Protein AF-A0A7X2MHZ3-F1 (afdb_monomer_lite)

Foldseek 3Di:
DWDWWWAQADPIFTPQQPDDDPNHRNVVVCVVVVNDVVNRVVVGVCVRCVQVVCCVVPNGDDPVVVVLVVVLVCQQVVQVQDFDFDFDADPCVVHDHDGTITDGGRRGVVD

Radius of gyration: 16.02 Å; chains: 1; bounding box: 37×35×37 Å

Sequence (111 aa):
HAYIMGEHGDSEFAAYSAATIGGRPFLDWAKEHGVSKEDLDKMEDDVRNKAYEIINKKGATFYGVAAALARISKAILRDENAVLPVSAYMEGQYGLNDIFIGTPSVVNGTG

Secondary structure (DSSP, 8-state):
---EEBSSSTT-EE-GGG-EETTEEHHHHHHHTT--HHHHHHHHHHHHTHHHHHHHHHS---HHHHHHHHHHHHHHHTT--EEEEEEEEEESGGG-EEEEEEEEEEE-TT-

Organism: NCBI:txid1624

Structure (mmCIF, N/CA/C/O backbone):
data_AF-A0A7X2MHZ3-F1
#
_entry.id   AF-A0A7X2MHZ3-F1
#
loop_
_atom_site.group_PDB
_atom_site.id
_atom_site.type_symbol
_atom_site.label_atom_id
_atom_site.label_alt_id
_atom_site.label_comp_id
_atom_site.label_asym_id
_atom_s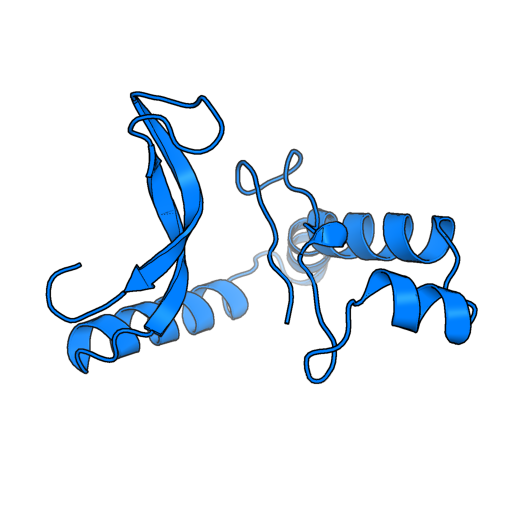ite.label_entity_id
_atom_site.label_seq_id
_atom_site.pdbx_PDB_ins_code
_atom_site.Cartn_x
_atom_site.Cartn_y
_atom_site.Cartn_z
_atom_site.occupancy
_atom_site.B_iso_or_equiv
_atom_site.auth_seq_id
_atom_site.auth_comp_id
_atom_site.auth_asym_id
_atom_site.auth_atom_id
_atom_site.pdbx_PDB_model_num
ATOM 1 N N . HIS A 1 1 ? 9.641 -3.317 3.749 1.00 93.38 1 HIS A N 1
ATOM 2 C CA . HIS A 1 1 ? 8.479 -2.535 4.189 1.00 93.38 1 HIS A CA 1
ATOM 3 C C . HIS A 1 1 ? 8.384 -1.298 3.319 1.00 93.38 1 HIS A C 1
ATOM 5 O O . HIS A 1 1 ? 9.340 -0.534 3.259 1.00 93.38 1 HIS A O 1
ATOM 11 N N . ALA A 1 2 ? 7.284 -1.150 2.595 1.00 96.75 2 ALA A N 1
ATOM 12 C CA . ALA A 1 2 ? 7.066 -0.073 1.639 1.00 96.75 2 ALA A CA 1
ATOM 13 C C . ALA A 1 2 ? 5.578 0.281 1.633 1.00 96.75 2 ALA A C 1
ATOM 15 O O . ALA A 1 2 ? 4.754 -0.554 2.010 1.00 96.75 2 ALA A O 1
ATOM 16 N N . TYR A 1 3 ? 5.263 1.495 1.195 1.00 97.06 3 TYR A N 1
ATOM 17 C CA . TYR A 1 3 ? 3.896 1.966 1.030 1.00 97.06 3 TYR A CA 1
ATOM 18 C C . TYR A 1 3 ? 3.659 2.385 -0.414 1.00 97.06 3 TYR A C 1
ATOM 20 O O . TYR A 1 3 ? 4.542 2.967 -1.050 1.00 97.06 3 TYR A O 1
ATOM 28 N N . ILE A 1 4 ? 2.452 2.098 -0.888 1.00 96.56 4 ILE A N 1
ATOM 29 C CA . ILE A 1 4 ? 1.867 2.768 -2.043 1.00 96.56 4 ILE A CA 1
ATOM 30 C C . ILE A 1 4 ? 1.109 3.979 -1.504 1.00 96.56 4 ILE A C 1
ATOM 32 O O . ILE A 1 4 ? 0.380 3.857 -0.517 1.00 96.56 4 ILE A O 1
ATOM 36 N N . MET A 1 5 ? 1.343 5.138 -2.109 1.00 94.38 5 MET A N 1
ATOM 37 C CA . MET A 1 5 ? 0.773 6.421 -1.700 1.00 94.38 5 MET A CA 1
ATOM 38 C C . MET A 1 5 ? -0.019 7.031 -2.856 1.00 94.38 5 MET A C 1
ATOM 40 O O . MET A 1 5 ? 0.208 6.697 -4.019 1.00 94.38 5 MET A O 1
ATOM 44 N N . GLY A 1 6 ? -0.911 7.964 -2.525 1.00 90.62 6 GLY A N 1
ATOM 45 C CA . GLY A 1 6 ? -1.774 8.637 -3.493 1.00 90.62 6 GLY A CA 1
ATOM 46 C C . GLY A 1 6 ? -3.216 8.134 -3.455 1.00 90.62 6 GLY A C 1
ATOM 47 O O . GLY A 1 6 ? -3.653 7.491 -2.495 1.00 90.62 6 GLY A O 1
ATOM 48 N N . GLU A 1 7 ? -3.970 8.481 -4.492 1.00 94.06 7 GLU A N 1
ATOM 49 C CA . GLU A 1 7 ? -5.279 7.889 -4.756 1.00 94.06 7 GLU A CA 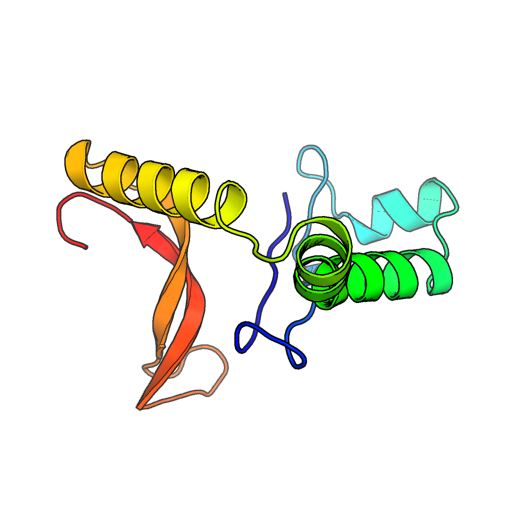1
ATOM 50 C C . GLU A 1 7 ? -5.080 6.439 -5.209 1.00 94.06 7 GLU A C 1
ATOM 52 O O . GLU A 1 7 ? -4.184 6.153 -5.994 1.00 94.06 7 GLU A O 1
ATOM 57 N N . HIS A 1 8 ? -5.915 5.523 -4.719 1.00 94.81 8 HIS A N 1
ATOM 58 C CA . HIS A 1 8 ? -5.874 4.137 -5.169 1.00 94.81 8 HIS A CA 1
ATOM 59 C C . HIS A 1 8 ? -6.345 4.026 -6.624 1.00 94.81 8 HIS A C 1
ATOM 61 O O . HIS A 1 8 ? -7.496 4.350 -6.921 1.00 94.81 8 HIS A O 1
ATOM 67 N N . GLY A 1 9 ? -5.481 3.525 -7.506 1.00 92.38 9 GLY A N 1
ATOM 68 C CA . GLY A 1 9 ? -5.748 3.442 -8.940 1.00 92.38 9 GLY A CA 1
ATOM 69 C C . GLY A 1 9 ? -4.554 3.901 -9.769 1.00 92.38 9 GLY A C 1
ATOM 70 O O . GLY A 1 9 ? -3.405 3.743 -9.373 1.00 92.38 9 GLY A O 1
ATOM 71 N N . ASP A 1 10 ? -4.819 4.477 -10.938 1.00 90.56 10 ASP A N 1
ATOM 72 C CA . ASP A 1 10 ? -3.774 4.728 -11.937 1.00 90.56 10 ASP A CA 1
ATOM 73 C C . ASP A 1 10 ? -2.776 5.835 -11.530 1.00 90.56 10 ASP A C 1
ATOM 75 O O . ASP A 1 10 ? -1.679 5.915 -12.081 1.00 90.56 10 ASP A O 1
ATOM 79 N N . SER A 1 11 ? -3.135 6.690 -10.568 1.00 93.00 11 SER A N 1
ATOM 80 C CA . SER A 1 11 ? -2.297 7.791 -10.069 1.00 93.00 11 SER A CA 1
ATOM 81 C C . SER A 1 11 ? -1.441 7.411 -8.849 1.00 93.00 11 SER A C 1
ATOM 83 O O . SER A 1 11 ? -0.676 8.242 -8.352 1.00 93.00 11 SER A O 1
ATOM 85 N N . GLU A 1 12 ? -1.539 6.165 -8.371 1.00 96.06 12 GLU A N 1
ATOM 86 C CA . GLU A 1 12 ? -0.772 5.674 -7.227 1.00 96.06 12 GLU A CA 1
ATOM 87 C C . GLU A 1 12 ? 0.717 5.485 -7.566 1.00 96.06 12 GLU A C 1
ATOM 89 O O . GLU A 1 12 ? 1.084 5.169 -8.706 1.00 96.06 12 GLU A O 1
ATOM 94 N N . PHE A 1 13 ? 1.587 5.661 -6.569 1.00 95.56 13 PHE A N 1
ATOM 95 C CA . PHE A 1 13 ? 3.039 5.520 -6.728 1.00 95.56 13 PHE A CA 1
ATOM 96 C C . PHE A 1 13 ? 3.691 4.820 -5.534 1.00 95.56 13 PHE A C 1
ATOM 98 O O . PHE A 1 13 ? 3.195 4.867 -4.400 1.00 95.56 13 PHE A O 1
ATOM 105 N N . ALA A 1 14 ? 4.844 4.193 -5.770 1.00 97.12 14 ALA A N 1
ATOM 106 C CA . ALA A 1 14 ? 5.622 3.572 -4.711 1.00 97.12 14 ALA A CA 1
ATOM 107 C C . ALA A 1 14 ? 6.470 4.626 -3.986 1.00 97.12 14 ALA A C 1
ATOM 109 O O . ALA A 1 14 ? 7.333 5.282 -4.570 1.00 97.12 14 ALA A O 1
ATOM 110 N N . ALA A 1 15 ? 6.287 4.767 -2.671 1.00 97.00 15 ALA A N 1
ATOM 111 C CA . ALA A 1 15 ? 7.085 5.680 -1.851 1.00 97.00 15 ALA A CA 1
ATOM 112 C C . ALA A 1 15 ? 8.481 5.096 -1.548 1.00 97.00 15 ALA A C 1
ATOM 114 O O . ALA A 1 15 ? 8.849 4.887 -0.389 1.00 97.00 15 ALA A O 1
ATOM 115 N N . TYR A 1 16 ? 9.271 4.811 -2.591 1.00 97.69 16 TYR A N 1
ATOM 116 C CA . TYR A 1 16 ? 10.575 4.147 -2.482 1.00 97.69 16 TYR A CA 1
ATOM 117 C C . TYR A 1 16 ? 11.566 4.886 -1.577 1.00 97.69 16 TYR A C 1
ATOM 119 O O . TYR A 1 16 ? 12.366 4.243 -0.900 1.00 97.69 16 TYR A O 1
ATOM 127 N N . SER A 1 17 ? 11.488 6.217 -1.512 1.00 96.38 17 SER A N 1
ATOM 128 C CA . SER A 1 17 ? 12.324 7.038 -0.627 1.00 96.38 17 SER A CA 1
ATOM 129 C C . SER A 1 17 ? 12.094 6.756 0.863 1.00 96.38 17 SER A C 1
ATOM 131 O O . SER A 1 17 ? 13.013 6.925 1.659 1.00 96.38 17 SER A O 1
ATOM 133 N N . ALA A 1 18 ? 10.898 6.295 1.237 1.00 96.31 18 ALA A N 1
ATOM 134 C CA . ALA A 1 18 ? 10.540 5.900 2.600 1.00 96.31 18 ALA A CA 1
ATOM 135 C C . ALA A 1 18 ? 10.551 4.371 2.805 1.00 96.31 18 ALA A C 1
ATOM 137 O O . ALA A 1 18 ? 10.302 3.883 3.911 1.00 96.31 18 ALA A O 1
ATOM 138 N N . ALA A 1 19 ? 10.815 3.594 1.751 1.00 97.94 19 ALA A N 1
ATOM 139 C CA . ALA A 1 19 ? 10.832 2.142 1.814 1.00 97.94 19 ALA A CA 1
ATOM 140 C C . ALA A 1 19 ? 12.125 1.616 2.454 1.00 97.94 19 ALA A C 1
ATOM 142 O O . ALA A 1 19 ? 13.208 2.185 2.306 1.00 97.94 19 ALA A O 1
ATOM 143 N N . THR A 1 20 ? 12.022 0.477 3.142 1.00 98.00 20 THR A N 1
ATOM 144 C CA . THR A 1 20 ? 13.156 -0.182 3.801 1.00 98.00 20 THR A CA 1
ATOM 145 C C . THR A 1 20 ? 13.166 -1.698 3.607 1.00 98.00 20 THR A C 1
ATOM 147 O O . THR A 1 20 ? 12.118 -2.333 3.470 1.00 98.00 20 THR A O 1
ATOM 150 N N . ILE A 1 21 ? 14.348 -2.313 3.661 1.00 96.69 21 ILE A N 1
ATOM 151 C CA . ILE A 1 21 ? 14.550 -3.768 3.753 1.00 96.69 21 ILE A CA 1
ATOM 152 C C . ILE A 1 21 ? 15.385 -4.037 5.005 1.00 96.69 21 ILE A C 1
ATOM 154 O O . ILE A 1 21 ? 16.506 -3.554 5.117 1.00 96.69 21 ILE A O 1
ATOM 158 N N . GLY A 1 22 ? 14.831 -4.762 5.983 1.00 95.00 22 GLY A N 1
ATOM 159 C CA . GLY A 1 22 ? 15.523 -5.024 7.254 1.00 95.00 22 GLY A CA 1
ATOM 160 C C . GLY A 1 22 ? 15.935 -3.753 8.016 1.00 95.00 22 GLY A C 1
ATOM 161 O O . GLY A 1 22 ? 16.966 -3.749 8.674 1.00 95.00 22 GLY A O 1
ATOM 162 N N . GLY A 1 23 ? 15.175 -2.658 7.878 1.00 95.38 23 GLY A N 1
ATOM 163 C CA . GLY A 1 23 ? 15.491 -1.350 8.472 1.00 95.38 23 GLY A CA 1
ATOM 164 C C . GLY A 1 23 ? 16.468 -0.489 7.662 1.00 95.38 23 GLY A C 1
ATOM 165 O O . GLY A 1 23 ? 16.648 0.683 7.975 1.00 95.38 23 GLY A O 1
ATOM 166 N N . ARG A 1 24 ? 17.060 -1.025 6.592 1.00 97.06 24 ARG A N 1
ATOM 167 C CA . ARG A 1 24 ? 17.933 -0.283 5.679 1.00 97.06 24 ARG A CA 1
ATOM 168 C C . ARG A 1 24 ? 17.122 0.427 4.586 1.00 97.06 24 ARG A C 1
ATOM 170 O O . ARG A 1 24 ? 16.202 -0.211 4.073 1.00 97.06 24 ARG A O 1
ATOM 177 N N . PRO A 1 25 ? 17.459 1.665 4.168 1.00 98.25 25 PRO A N 1
ATOM 178 C CA . PRO A 1 25 ? 16.818 2.317 3.025 1.00 98.25 25 PRO A CA 1
ATOM 179 C C . PRO A 1 25 ? 16.834 1.437 1.772 1.00 98.25 25 PRO A C 1
ATOM 181 O O . PRO A 1 25 ? 17.872 0.896 1.382 1.00 98.25 25 PRO A O 1
ATOM 184 N N . PHE A 1 26 ? 15.668 1.279 1.148 1.00 98.06 26 PHE A N 1
ATOM 185 C CA . PHE A 1 26 ? 15.498 0.396 -0.002 1.00 98.06 26 PHE A CA 1
ATOM 186 C C . PHE A 1 26 ? 16.331 0.846 -1.202 1.00 98.06 26 PHE A C 1
ATOM 188 O O . PHE A 1 26 ? 16.958 0.008 -1.837 1.00 98.06 26 PHE A O 1
ATOM 195 N N . LEU A 1 27 ? 16.385 2.150 -1.486 1.00 97.81 27 LEU A N 1
ATOM 196 C CA . LEU A 1 27 ? 17.126 2.679 -2.635 1.00 97.81 27 LEU A CA 1
ATOM 197 C C . LEU A 1 27 ? 18.640 2.440 -2.530 1.00 97.81 27 LEU A C 1
ATOM 199 O O . LEU A 1 27 ? 19.280 2.136 -3.536 1.00 97.81 27 LEU A O 1
ATOM 203 N N . ASP A 1 28 ? 19.205 2.497 -1.320 1.00 97.69 28 ASP A N 1
ATOM 204 C CA . ASP A 1 28 ? 20.615 2.159 -1.092 1.00 97.69 28 ASP A CA 1
ATOM 205 C C . ASP A 1 28 ? 20.865 0.674 -1.355 1.00 97.69 28 ASP A C 1
ATOM 207 O O . ASP A 1 28 ? 21.816 0.303 -2.042 1.00 97.69 28 ASP A O 1
ATOM 211 N N . TRP A 1 29 ? 19.979 -0.181 -0.833 1.00 97.69 29 TRP A N 1
ATOM 212 C CA . TRP A 1 29 ? 20.042 -1.619 -1.073 1.00 97.69 29 TRP A CA 1
ATOM 213 C C . TRP A 1 29 ? 19.906 -1.943 -2.568 1.00 97.69 29 TRP A C 1
ATOM 215 O O . TRP A 1 29 ? 20.713 -2.699 -3.102 1.00 97.69 29 TRP A O 1
ATOM 225 N N . ALA A 1 30 ? 18.939 -1.331 -3.252 1.00 97.31 30 ALA A N 1
ATOM 226 C CA . ALA A 1 30 ? 18.669 -1.509 -4.675 1.00 97.31 30 ALA A CA 1
ATOM 227 C C . ALA A 1 30 ? 19.901 -1.157 -5.520 1.00 97.31 30 ALA A C 1
ATOM 229 O O . ALA A 1 30 ? 20.346 -1.966 -6.335 1.00 97.31 30 ALA A O 1
ATOM 230 N N . LYS A 1 31 ? 20.518 -0.001 -5.245 1.00 96.94 31 LYS A N 1
ATOM 231 C CA . LYS A 1 31 ? 21.738 0.450 -5.921 1.00 96.94 31 LYS A CA 1
ATOM 232 C C . LYS A 1 31 ? 22.901 -0.528 -5.747 1.00 96.94 31 LYS A C 1
ATOM 234 O O . LYS A 1 31 ? 23.604 -0.813 -6.710 1.00 96.94 31 LYS A O 1
ATOM 239 N N . GLU A 1 32 ? 23.109 -1.046 -4.539 1.00 97.38 32 GLU A N 1
ATOM 240 C CA . GLU A 1 32 ? 24.190 -2.005 -4.267 1.00 97.38 32 GLU A CA 1
ATOM 241 C C . GLU A 1 32 ? 23.993 -3.363 -4.935 1.00 97.38 32 GLU A C 1
ATOM 243 O O . GLU A 1 32 ? 24.971 -4.040 -5.243 1.00 97.38 32 GLU A O 1
ATOM 248 N N . HIS A 1 33 ? 22.743 -3.749 -5.172 1.00 97.19 33 HIS A N 1
ATOM 249 C CA . HIS A 1 33 ? 22.397 -5.028 -5.788 1.00 97.19 33 HIS A CA 1
ATOM 250 C C . HIS A 1 33 ? 22.128 -4.898 -7.294 1.00 97.19 33 HIS A C 1
ATOM 252 O O . HIS A 1 33 ? 21.667 -5.852 -7.915 1.00 97.19 33 HIS A O 1
ATOM 258 N N . GLY A 1 34 ? 22.439 -3.741 -7.891 1.00 97.31 34 GLY A N 1
ATOM 259 C CA . GLY A 1 34 ? 22.330 -3.521 -9.334 1.00 97.31 34 GLY A CA 1
ATOM 260 C C . GLY A 1 34 ? 20.897 -3.411 -9.854 1.00 97.31 34 GLY A C 1
ATOM 261 O O . GLY A 1 34 ? 20.679 -3.626 -11.041 1.00 97.31 34 GLY A O 1
ATOM 262 N N . VAL A 1 35 ? 19.930 -3.080 -8.994 1.0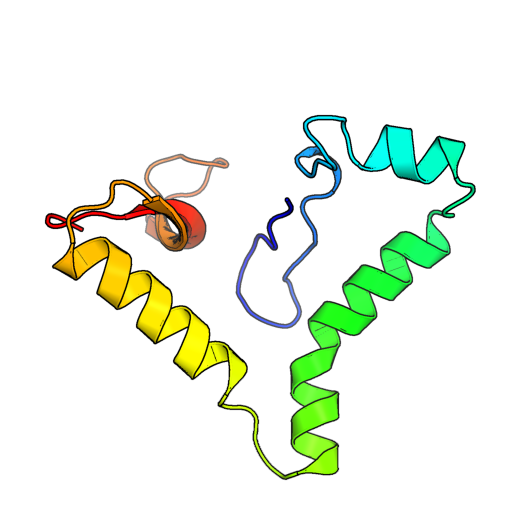0 97.81 35 VAL A N 1
ATOM 263 C CA . VAL A 1 35 ? 18.552 -2.788 -9.407 1.00 97.81 35 VAL A CA 1
ATOM 264 C C . VAL A 1 35 ? 18.537 -1.408 -10.061 1.00 97.81 35 VAL A C 1
ATOM 266 O O . VAL A 1 35 ? 18.848 -0.400 -9.418 1.00 97.81 35 VAL A O 1
ATOM 269 N N . SER A 1 36 ? 18.224 -1.374 -11.354 1.00 97.31 36 SER A N 1
ATOM 2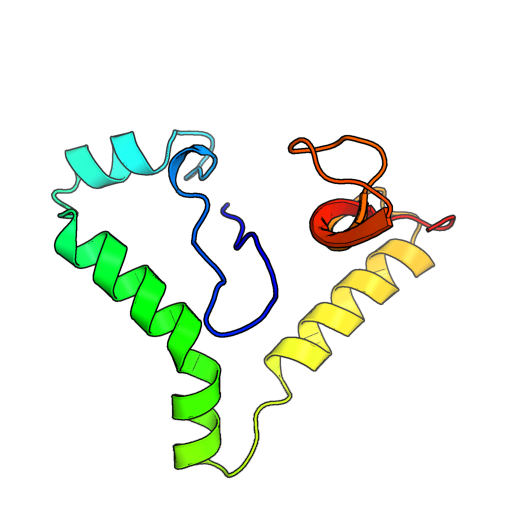70 C CA . SER A 1 36 ? 18.208 -0.147 -12.150 1.00 97.31 36 SER A CA 1
ATOM 271 C C . SER A 1 36 ? 16.965 0.697 -11.868 1.00 97.31 36 SER A C 1
ATOM 273 O O . SER A 1 36 ? 16.002 0.235 -11.254 1.00 97.31 36 SER A O 1
ATOM 275 N N . LYS A 1 37 ? 16.961 1.949 -12.337 1.00 96.06 37 LYS A N 1
ATOM 276 C CA . LYS A 1 37 ? 15.757 2.783 -12.263 1.00 96.06 37 LYS A CA 1
ATOM 277 C C . LYS A 1 37 ? 14.630 2.165 -13.094 1.00 96.06 37 LYS A C 1
ATOM 279 O O . LYS A 1 37 ? 13.495 2.132 -12.643 1.00 96.06 37 LYS A O 1
ATOM 284 N N . GLU A 1 38 ? 14.960 1.624 -14.258 1.00 98.00 38 GLU A N 1
ATOM 285 C CA . GLU A 1 38 ? 14.023 0.946 -15.146 1.00 98.00 38 GLU A CA 1
ATOM 286 C C . GLU A 1 38 ? 13.374 -0.268 -14.465 1.00 98.00 38 GLU A C 1
ATOM 288 O O . GLU A 1 38 ? 12.184 -0.510 -14.654 1.00 98.00 38 GLU A O 1
ATOM 293 N N . ASP A 1 39 ? 14.117 -0.997 -13.623 1.00 98.06 39 ASP A N 1
ATOM 294 C CA . ASP A 1 39 ? 13.555 -2.082 -12.811 1.00 98.06 39 ASP A CA 1
ATOM 295 C C . ASP A 1 39 ? 12.578 -1.552 -11.751 1.00 98.06 39 ASP A C 1
ATOM 297 O O . ASP A 1 39 ? 11.523 -2.150 -11.542 1.00 98.06 39 ASP A O 1
ATOM 301 N N . LEU A 1 40 ? 12.902 -0.433 -11.089 1.00 97.69 40 LEU A N 1
ATOM 302 C CA . LEU A 1 40 ? 12.013 0.208 -10.109 1.00 97.69 40 LEU A CA 1
ATOM 303 C C . LEU A 1 40 ? 10.721 0.717 -10.756 1.00 97.69 40 LEU A C 1
ATOM 305 O O . LEU A 1 40 ? 9.636 0.471 -10.224 1.00 97.69 40 LEU A O 1
ATOM 309 N N . ASP A 1 41 ? 10.849 1.390 -11.899 1.00 97.00 41 ASP A N 1
ATOM 310 C CA . ASP A 1 41 ? 9.733 1.939 -12.668 1.00 97.00 41 ASP A CA 1
ATOM 311 C C . ASP A 1 41 ? 8.836 0.798 -13.176 1.00 97.00 41 ASP A C 1
ATOM 313 O O . ASP A 1 41 ? 7.613 0.859 -13.057 1.00 97.00 41 ASP A O 1
ATOM 317 N N . LYS A 1 42 ? 9.438 -0.299 -13.657 1.00 97.94 42 LYS A N 1
ATOM 318 C CA . LYS A 1 42 ? 8.703 -1.498 -14.069 1.00 97.94 42 LYS A CA 1
ATOM 319 C C . LYS A 1 42 ? 7.988 -2.175 -12.902 1.00 97.94 42 LYS A C 1
ATOM 321 O O . LYS A 1 42 ? 6.838 -2.565 -13.055 1.00 97.94 42 LYS A O 1
ATOM 326 N N . MET A 1 43 ? 8.637 -2.322 -11.745 1.00 97.44 43 MET A N 1
ATOM 327 C CA . MET A 1 43 ? 7.986 -2.896 -10.561 1.00 97.44 43 MET A CA 1
ATOM 328 C C . MET A 1 43 ? 6.784 -2.064 -10.114 1.00 97.44 43 MET A C 1
ATOM 330 O O . MET A 1 43 ? 5.769 -2.632 -9.716 1.00 97.44 43 MET A O 1
ATOM 334 N N . GLU A 1 44 ? 6.887 -0.736 -10.173 1.00 97.00 44 GLU A N 1
ATOM 335 C CA . GLU A 1 44 ? 5.772 0.153 -9.846 1.00 97.00 44 GLU A CA 1
ATOM 336 C C . GLU A 1 44 ? 4.618 -0.003 -10.847 1.00 97.00 44 GLU A C 1
ATOM 338 O O . GLU A 1 44 ? 3.468 -0.163 -10.436 1.00 97.00 44 GLU A O 1
ATOM 343 N N . ASP A 1 45 ? 4.920 -0.031 -12.147 1.00 96.94 45 ASP A N 1
ATOM 344 C CA . ASP A 1 45 ? 3.918 -0.227 -13.198 1.00 96.94 45 ASP A CA 1
ATOM 345 C C . ASP A 1 45 ? 3.240 -1.607 -13.110 1.00 96.94 45 ASP A C 1
ATOM 347 O O . ASP A 1 45 ? 2.016 -1.710 -13.206 1.00 96.94 45 ASP A O 1
ATOM 351 N N . ASP A 1 46 ? 4.005 -2.665 -12.824 1.00 97.81 46 ASP A N 1
ATOM 352 C CA . ASP A 1 46 ? 3.484 -4.020 -12.606 1.00 97.81 46 ASP A CA 1
ATOM 353 C C . ASP A 1 46 ? 2.515 -4.073 -11.406 1.00 97.81 46 ASP A C 1
ATOM 355 O O . ASP A 1 46 ? 1.528 -4.818 -11.435 1.00 97.81 46 ASP A O 1
ATOM 359 N N . VAL A 1 47 ? 2.776 -3.296 -10.344 1.00 97.31 47 VAL A N 1
ATOM 360 C CA . VAL A 1 47 ? 1.881 -3.180 -9.179 1.00 97.31 47 VAL A CA 1
ATOM 361 C C . VAL A 1 47 ? 0.603 -2.435 -9.556 1.00 97.31 47 VAL A C 1
ATOM 363 O O . VAL A 1 47 ? -0.484 -2.983 -9.345 1.00 97.31 47 VAL A O 1
ATOM 366 N N . ARG A 1 48 ? 0.726 -1.254 -10.174 1.00 96.75 48 ARG A N 1
ATOM 367 C CA . ARG A 1 48 ? -0.408 -0.426 -10.619 1.00 96.75 48 ARG A CA 1
ATOM 368 C C . ARG A 1 48 ? -1.340 -1.207 -11.550 1.00 96.75 48 ARG A C 1
ATOM 370 O O . ARG A 1 48 ? -2.558 -1.198 -11.393 1.00 96.75 48 ARG A O 1
ATOM 377 N N . ASN A 1 49 ? -0.766 -1.981 -12.471 1.00 96.88 49 ASN A N 1
ATOM 378 C CA . ASN A 1 49 ? -1.521 -2.729 -13.475 1.00 96.88 49 ASN A CA 1
ATOM 379 C C . ASN A 1 49 ? -2.024 -4.103 -13.003 1.00 96.88 49 ASN A C 1
ATOM 381 O O . ASN A 1 49 ? -2.724 -4.808 -13.745 1.00 96.88 49 ASN A O 1
ATOM 385 N N . LYS A 1 50 ? -1.721 -4.514 -11.764 1.00 97.69 50 LYS A N 1
ATOM 386 C CA . LYS A 1 50 ? -2.011 -5.876 -11.295 1.00 97.69 50 LYS A CA 1
ATOM 387 C C . LYS A 1 50 ? -3.499 -6.205 -11.274 1.00 97.69 50 LYS A C 1
ATOM 389 O O . LYS A 1 50 ? -3.887 -7.340 -11.566 1.00 97.69 50 LYS A O 1
ATOM 394 N N . ALA A 1 51 ? -4.341 -5.228 -10.938 1.00 96.12 51 ALA A N 1
ATOM 395 C CA . ALA A 1 51 ? -5.789 -5.406 -10.935 1.00 96.12 51 ALA A CA 1
ATOM 396 C C . ALA A 1 51 ? -6.305 -5.763 -12.338 1.00 96.12 51 ALA A C 1
ATOM 398 O O . ALA A 1 51 ? -7.020 -6.759 -12.485 1.00 96.12 51 ALA A O 1
ATOM 399 N N . TYR A 1 52 ? -5.873 -5.022 -13.364 1.00 96.44 52 TYR A N 1
ATOM 400 C CA . TYR A 1 52 ? -6.230 -5.282 -14.759 1.00 96.44 52 TYR A CA 1
ATOM 401 C C . TYR A 1 52 ? -5.753 -6.663 -15.217 1.00 96.44 52 TYR A C 1
ATOM 403 O O . TYR A 1 52 ? -6.525 -7.411 -15.816 1.00 96.44 52 TYR A O 1
ATOM 411 N N . GLU A 1 53 ? -4.520 -7.055 -14.877 1.00 97.62 53 GLU A N 1
ATOM 412 C CA . GLU A 1 53 ? -3.989 -8.383 -15.213 1.00 97.62 53 GLU A CA 1
ATOM 413 C C . GLU A 1 53 ? -4.865 -9.512 -14.639 1.00 97.62 53 GLU A C 1
ATOM 415 O O . GLU A 1 53 ? -5.196 -10.475 -15.337 1.00 97.62 53 GLU A O 1
ATOM 420 N N . ILE A 1 54 ? -5.271 -9.394 -13.371 1.00 98.06 54 ILE A N 1
ATOM 421 C CA . ILE A 1 54 ? -6.114 -10.394 -12.703 1.00 98.06 54 ILE A CA 1
ATOM 422 C C . ILE A 1 54 ? -7.510 -10.430 -13.331 1.00 98.06 54 ILE A C 1
ATOM 424 O O . ILE A 1 54 ? -8.021 -11.515 -13.621 1.00 98.06 54 ILE A O 1
ATOM 428 N N . ILE A 1 55 ? -8.126 -9.267 -13.551 1.00 97.75 55 ILE A N 1
ATOM 429 C CA . ILE A 1 55 ? -9.460 -9.163 -14.155 1.00 97.75 55 ILE A CA 1
ATOM 430 C C . ILE A 1 55 ? -9.457 -9.787 -15.553 1.00 97.75 55 ILE A C 1
ATOM 432 O O . ILE A 1 55 ? -10.313 -10.619 -15.843 1.00 97.75 55 ILE A O 1
ATOM 436 N N . ASN A 1 56 ? -8.450 -9.498 -16.376 1.00 98.06 56 ASN A N 1
ATOM 437 C CA . ASN A 1 56 ? -8.334 -10.070 -17.718 1.00 98.06 56 ASN A CA 1
ATOM 438 C C . ASN A 1 56 ? -8.182 -11.599 -17.710 1.00 98.06 56 ASN A C 1
ATOM 440 O O . ASN A 1 56 ? -8.610 -12.267 -18.648 1.00 98.06 56 ASN A O 1
ATOM 444 N N . LYS A 1 57 ? -7.589 -12.172 -16.654 1.00 98.06 57 LYS A N 1
ATOM 445 C CA . LYS A 1 57 ? -7.363 -13.621 -16.540 1.00 98.06 57 LYS A CA 1
ATOM 446 C C . LYS A 1 57 ? -8.526 -14.389 -15.919 1.00 98.06 57 LYS A C 1
ATOM 448 O O . LYS A 1 57 ? -8.731 -15.547 -16.273 1.00 98.06 57 LYS A O 1
ATOM 453 N N . LYS A 1 58 ? -9.249 -13.801 -14.959 1.00 98.19 58 LYS A N 1
ATOM 454 C CA . LYS A 1 58 ? -10.285 -14.520 -14.188 1.00 98.19 58 LYS A CA 1
ATOM 455 C C . LYS A 1 58 ? -11.587 -13.747 -13.940 1.00 98.19 58 LYS A C 1
ATOM 457 O O . LYS A 1 58 ? -12.411 -14.194 -13.147 1.00 98.19 58 LYS A O 1
ATOM 462 N N . GLY A 1 59 ? -11.765 -12.585 -14.564 1.00 98.06 59 GLY A N 1
ATOM 463 C CA . GLY A 1 59 ? -12.989 -11.774 -14.544 1.00 98.06 59 GLY A CA 1
ATOM 464 C C . GLY A 1 59 ? -13.146 -10.807 -13.365 1.00 98.06 59 GLY A C 1
ATOM 465 O O . GLY A 1 59 ? -13.928 -9.870 -13.467 1.00 98.06 59 GLY A O 1
ATOM 466 N N . ALA A 1 60 ? -12.424 -10.991 -12.254 1.00 96.94 60 ALA A N 1
ATOM 467 C CA . ALA A 1 60 ? -12.495 -10.107 -11.082 1.00 96.94 60 ALA A CA 1
ATOM 468 C C . ALA A 1 60 ? -11.272 -10.267 -10.161 1.00 96.94 60 ALA A C 1
ATOM 470 O O . ALA A 1 60 ? -10.624 -11.311 -10.169 1.00 96.94 60 ALA A O 1
ATOM 471 N N . THR A 1 61 ? -10.998 -9.292 -9.290 1.00 97.06 61 THR A N 1
ATOM 472 C CA . THR A 1 61 ? -10.030 -9.408 -8.182 1.00 97.06 61 THR A CA 1
ATOM 473 C C . THR A 1 61 ? -10.730 -9.173 -6.842 1.00 97.06 61 THR A C 1
ATOM 475 O O . THR A 1 61 ? -11.592 -8.310 -6.745 1.00 97.06 61 THR A O 1
ATOM 478 N N . PHE A 1 62 ? -10.431 -9.981 -5.820 1.00 97.88 62 PHE A N 1
ATOM 479 C CA . PHE A 1 62 ? -11.150 -9.914 -4.533 1.00 97.88 62 PHE A CA 1
ATOM 480 C C . PHE A 1 62 ? -10.392 -10.526 -3.347 1.00 97.88 62 PHE A C 1
ATOM 482 O O . PHE A 1 62 ? -10.552 -10.071 -2.221 1.00 97.88 62 PHE A O 1
ATOM 489 N N . TYR A 1 63 ? -9.524 -11.521 -3.564 1.00 98.00 63 TYR A N 1
ATOM 490 C CA . TYR A 1 63 ? -8.793 -12.152 -2.454 1.00 98.00 63 TYR A CA 1
ATOM 491 C C . TYR A 1 63 ? -7.836 -11.193 -1.733 1.00 98.00 63 TYR A C 1
ATOM 493 O O . TYR A 1 63 ? -7.773 -11.215 -0.507 1.00 98.00 63 TYR A O 1
ATOM 501 N N . GLY A 1 64 ? -7.124 -10.335 -2.474 1.00 97.31 64 GLY A N 1
ATOM 502 C CA . GLY A 1 64 ? -6.192 -9.366 -1.886 1.00 97.31 64 GLY A CA 1
ATOM 503 C C . GLY A 1 64 ? -6.898 -8.355 -0.982 1.00 97.31 64 GLY A C 1
ATOM 504 O O . GLY A 1 64 ? -6.528 -8.203 0.180 1.00 97.31 64 GLY A O 1
ATOM 505 N N . VAL A 1 65 ? -7.973 -7.733 -1.480 1.00 97.50 65 VAL A N 1
ATOM 506 C CA . VAL A 1 65 ? -8.771 -6.776 -0.697 1.00 97.50 65 VAL A CA 1
ATOM 507 C C . VAL A 1 65 ? -9.476 -7.445 0.484 1.00 97.50 65 VAL A C 1
ATOM 509 O O . VAL A 1 65 ? -9.498 -6.876 1.570 1.00 97.50 65 VAL A O 1
ATOM 512 N N . ALA A 1 66 ? -9.965 -8.682 0.340 1.00 98.56 66 ALA A N 1
ATOM 513 C CA . ALA A 1 66 ? -10.558 -9.420 1.456 1.00 98.56 66 ALA A CA 1
ATOM 514 C C . ALA A 1 66 ? -9.545 -9.663 2.591 1.00 98.56 66 ALA A C 1
ATOM 516 O O . ALA A 1 66 ? -9.873 -9.470 3.762 1.00 98.56 66 ALA A O 1
ATOM 517 N N . ALA A 1 67 ? -8.304 -10.033 2.260 1.00 98.56 67 ALA A N 1
ATOM 518 C CA . ALA A 1 67 ? -7.239 -10.202 3.248 1.00 98.56 67 ALA A CA 1
ATOM 519 C C . ALA A 1 67 ? -6.841 -8.870 3.912 1.00 98.56 67 ALA A C 1
ATOM 521 O O . ALA A 1 67 ? -6.641 -8.830 5.128 1.00 98.56 67 ALA A O 1
ATOM 522 N N . ALA A 1 68 ? -6.769 -7.780 3.140 1.00 98.12 68 ALA A N 1
ATOM 523 C CA . ALA A 1 68 ? -6.481 -6.444 3.663 1.00 98.12 68 ALA A CA 1
ATOM 524 C C . ALA A 1 68 ? -7.574 -5.962 4.631 1.00 98.12 68 ALA A C 1
ATOM 526 O O . ALA A 1 68 ? -7.269 -5.545 5.748 1.00 98.12 68 ALA A O 1
ATOM 527 N N . LEU A 1 69 ? -8.848 -6.107 4.254 1.00 98.56 69 LEU A N 1
ATOM 528 C CA . LEU A 1 69 ? -9.983 -5.779 5.119 1.00 98.56 69 LEU A CA 1
ATOM 529 C C . LEU A 1 69 ? -9.971 -6.624 6.394 1.00 98.56 69 LEU A C 1
ATOM 531 O O . LEU A 1 69 ? -10.088 -6.073 7.484 1.00 98.56 69 LEU A O 1
ATOM 535 N N . ALA A 1 70 ? -9.729 -7.934 6.291 1.00 98.69 70 ALA A N 1
ATOM 536 C CA . ALA A 1 70 ? -9.601 -8.795 7.466 1.00 98.69 70 ALA A CA 1
ATOM 537 C C . ALA A 1 70 ? -8.464 -8.342 8.403 1.00 98.69 70 ALA A C 1
ATOM 539 O O . ALA A 1 70 ? -8.619 -8.385 9.626 1.00 98.69 70 ALA A O 1
ATOM 540 N N . ARG A 1 71 ? -7.332 -7.871 7.857 1.00 98.62 71 ARG A N 1
ATOM 541 C CA . ARG A 1 71 ? -6.210 -7.329 8.640 1.00 98.62 71 ARG A CA 1
ATOM 542 C C . ARG A 1 71 ? -6.579 -6.032 9.362 1.00 98.62 71 ARG A C 1
ATOM 544 O O . ARG A 1 71 ?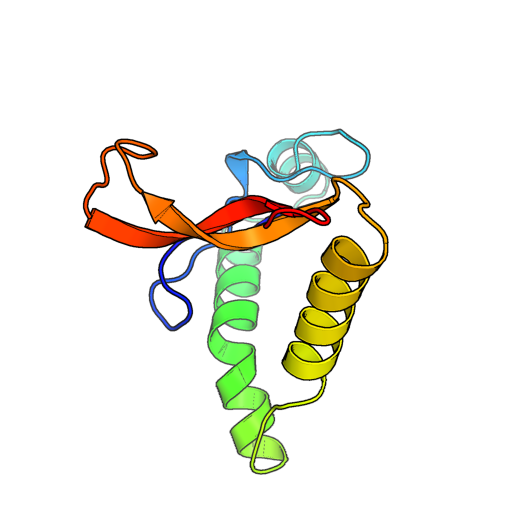 -6.225 -5.907 10.536 1.00 98.62 71 ARG A O 1
ATOM 551 N N . ILE A 1 72 ? -7.264 -5.109 8.688 1.00 98.62 72 ILE A N 1
ATOM 552 C CA . ILE A 1 72 ? -7.738 -3.843 9.273 1.00 98.62 72 ILE A CA 1
ATOM 553 C C . ILE A 1 72 ? -8.760 -4.136 10.373 1.00 98.62 72 ILE A C 1
ATOM 555 O O . ILE A 1 72 ? -8.576 -3.714 11.511 1.00 98.62 72 ILE A O 1
ATOM 559 N N . SER A 1 73 ? -9.776 -4.957 10.086 1.00 98.62 73 SER A N 1
ATOM 560 C CA . SER A 1 73 ? -10.775 -5.357 11.081 1.00 98.62 73 SER A CA 1
ATOM 561 C C . SER A 1 73 ? -10.137 -6.030 12.292 1.00 98.62 73 SER A C 1
ATOM 563 O O . SER A 1 73 ? -10.538 -5.761 13.419 1.00 98.62 73 SER A O 1
ATOM 565 N N . LYS A 1 74 ? -9.116 -6.873 12.092 1.00 98.69 74 LYS A N 1
ATOM 566 C CA . LYS A 1 74 ? -8.373 -7.473 13.203 1.00 98.69 74 LYS A CA 1
ATOM 567 C C . LYS A 1 74 ? -7.682 -6.414 14.069 1.00 98.69 74 LYS A C 1
ATOM 569 O O . LYS A 1 74 ? -7.777 -6.530 15.285 1.00 98.69 74 LYS A O 1
ATOM 574 N N . ALA A 1 75 ? -7.027 -5.413 13.470 1.00 98.69 75 ALA A N 1
ATOM 575 C CA . ALA A 1 75 ? -6.373 -4.335 14.221 1.00 98.69 75 ALA A CA 1
ATOM 576 C C . ALA A 1 75 ? -7.366 -3.586 15.115 1.00 98.69 75 ALA A C 1
ATOM 578 O O . ALA A 1 75 ? -7.075 -3.366 16.288 1.00 98.69 75 ALA A O 1
ATOM 579 N N . ILE A 1 76 ? -8.551 -3.283 14.577 1.00 98.75 76 ILE A N 1
ATOM 580 C CA . ILE A 1 76 ? -9.632 -2.612 15.307 1.00 98.75 76 ILE A CA 1
ATOM 581 C C . ILE A 1 76 ? -10.153 -3.508 16.436 1.00 98.75 76 ILE A C 1
ATOM 583 O O . ILE A 1 76 ? -10.110 -3.145 17.606 1.00 98.75 76 ILE A O 1
ATOM 587 N N . LEU A 1 77 ? -10.586 -4.730 16.109 1.00 98.69 77 LEU A N 1
ATOM 588 C CA . LEU A 1 77 ? -11.197 -5.660 17.070 1.00 98.69 77 LEU A CA 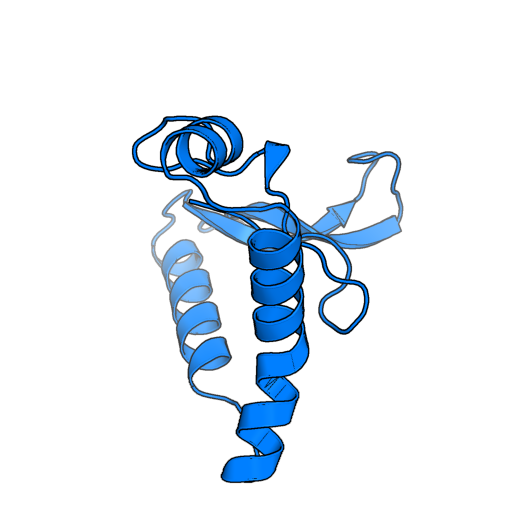1
ATOM 589 C C . LEU A 1 77 ? -10.247 -6.112 18.189 1.00 98.69 77 LEU A C 1
ATOM 591 O O . LEU A 1 77 ? -10.699 -6.677 19.186 1.00 98.69 77 LEU A O 1
ATOM 595 N N . ARG A 1 78 ? -8.935 -5.948 18.001 1.00 98.62 78 ARG A N 1
ATOM 596 C CA . ARG A 1 78 ? -7.896 -6.347 18.957 1.00 98.62 78 ARG A CA 1
ATOM 597 C C . ARG A 1 78 ? -7.114 -5.168 19.528 1.00 98.62 78 ARG A C 1
ATOM 599 O O . ARG A 1 78 ? -6.156 -5.423 20.249 1.00 98.62 78 ARG A O 1
ATOM 606 N N . ASP A 1 79 ? -7.525 -3.936 19.230 1.00 98.56 79 ASP A N 1
ATOM 607 C CA . ASP A 1 79 ? -6.895 -2.706 19.719 1.00 98.56 79 ASP A CA 1
ATOM 608 C C . ASP A 1 79 ? -5.363 -2.691 19.525 1.00 98.56 79 ASP A C 1
ATOM 610 O O . ASP A 1 79 ? -4.586 -2.396 20.430 1.00 98.56 79 ASP A O 1
ATOM 614 N N . GLU A 1 80 ? -4.901 -3.096 18.335 1.00 98.62 80 GLU A N 1
ATOM 615 C CA . GLU A 1 80 ? -3.484 -3.436 18.121 1.00 98.62 80 GLU A CA 1
ATOM 616 C C . GLU A 1 80 ? -2.550 -2.219 18.034 1.00 98.62 80 GLU A C 1
ATOM 618 O O . GLU A 1 80 ? -1.333 -2.401 18.087 1.00 98.62 80 GLU A O 1
ATOM 623 N N . ASN A 1 81 ? -3.078 -1.001 17.856 1.00 98.31 81 ASN A N 1
ATOM 624 C CA . ASN A 1 81 ? -2.289 0.180 17.473 1.00 98.31 81 ASN A CA 1
ATOM 625 C C . ASN A 1 81 ? -1.360 -0.110 16.278 1.00 98.31 81 ASN A C 1
ATOM 627 O O . ASN A 1 81 ? -0.193 0.287 16.242 1.00 98.31 81 ASN A O 1
ATOM 631 N N . ALA A 1 82 ? -1.875 -0.854 15.299 1.00 98.31 82 ALA A N 1
ATOM 632 C CA . ALA A 1 82 ? -1.096 -1.288 14.152 1.00 98.31 82 ALA A CA 1
ATOM 633 C C . ALA A 1 82 ? -0.969 -0.151 13.136 1.00 98.31 82 ALA A C 1
ATOM 635 O O . ALA A 1 82 ? -1.967 0.462 12.770 1.00 98.31 82 ALA A O 1
ATOM 636 N N . VAL A 1 83 ? 0.240 0.085 12.623 1.00 98.06 83 VAL A N 1
ATOM 637 C CA . VAL A 1 83 ? 0.434 1.001 11.492 1.00 98.06 83 VAL A CA 1
ATOM 638 C C . VAL A 1 83 ? 0.042 0.274 10.207 1.00 98.06 83 VAL A C 1
ATOM 640 O O . VAL A 1 83 ? 0.685 -0.708 9.830 1.00 98.06 83 VAL A O 1
ATOM 643 N N . LEU A 1 84 ? -1.026 0.730 9.555 1.00 97.88 84 LEU A N 1
ATOM 644 C CA . LEU A 1 84 ? -1.583 0.127 8.344 1.00 97.88 84 LEU A CA 1
ATOM 645 C C . LEU A 1 84 ? -1.840 1.196 7.270 1.00 97.88 84 LEU A C 1
ATOM 647 O O . LEU A 1 84 ? -2.156 2.337 7.610 1.00 97.88 84 LEU A O 1
ATOM 651 N N . PRO A 1 85 ? -1.732 0.847 5.976 1.00 96.75 85 PRO A N 1
ATOM 652 C CA . PRO A 1 85 ? -2.158 1.733 4.903 1.00 96.75 85 PRO A CA 1
ATOM 653 C C . PRO A 1 85 ? -3.689 1.764 4.847 1.00 96.75 85 PRO A C 1
ATOM 655 O O . PRO A 1 85 ? -4.329 0.752 4.552 1.00 96.75 85 PRO A O 1
ATOM 658 N N . VAL A 1 86 ? -4.271 2.924 5.135 1.00 97.06 86 VAL A N 1
ATOM 659 C CA . VAL A 1 86 ? -5.716 3.179 5.043 1.00 97.06 86 VAL A CA 1
ATOM 660 C C . VAL A 1 86 ? -5.949 4.549 4.413 1.00 97.06 86 VAL A C 1
ATOM 662 O O . VAL A 1 86 ? -5.050 5.386 4.391 1.00 97.06 86 VAL A O 1
ATOM 665 N N . SER A 1 87 ? -7.146 4.787 3.881 1.00 96.56 87 SER A N 1
ATOM 666 C CA . SER A 1 87 ? -7.523 6.138 3.466 1.00 96.56 87 SER A CA 1
ATOM 667 C C . SER A 1 87 ? -7.978 6.920 4.696 1.00 96.56 87 SER A C 1
ATOM 669 O O . SER A 1 87 ? -8.934 6.505 5.353 1.00 96.56 87 SER A O 1
ATOM 671 N N . ALA A 1 88 ? -7.283 8.008 5.029 1.00 96.38 88 ALA A N 1
ATOM 672 C CA . ALA A 1 88 ? -7.566 8.832 6.208 1.00 96.38 88 ALA A CA 1
ATOM 673 C C . ALA A 1 88 ? -7.807 10.295 5.818 1.00 96.38 88 ALA A C 1
ATOM 675 O O . ALA A 1 88 ? -7.343 10.744 4.769 1.00 96.38 88 ALA A O 1
ATOM 676 N N . TYR A 1 89 ? -8.543 11.022 6.661 1.00 97.62 89 TYR A N 1
ATOM 677 C CA . TYR A 1 89 ? -8.877 12.428 6.439 1.00 97.62 89 TYR A CA 1
ATOM 678 C C . TYR A 1 89 ? -7.654 13.325 6.627 1.00 97.62 89 TYR A C 1
ATOM 680 O O . TYR A 1 89 ? -6.933 13.189 7.616 1.00 97.62 89 TYR A O 1
ATOM 688 N N . MET A 1 90 ? -7.413 14.221 5.672 1.00 97.81 90 MET A N 1
ATOM 689 C CA . MET A 1 90 ? -6.276 15.139 5.686 1.00 97.81 90 MET A CA 1
ATOM 690 C C . MET A 1 90 ? -6.666 16.489 6.300 1.00 97.81 90 MET A C 1
ATOM 692 O O . MET A 1 90 ? -7.629 17.122 5.868 1.00 97.81 90 MET A O 1
ATOM 696 N N . GLU A 1 91 ? -5.864 16.950 7.257 1.00 97.75 91 GLU A N 1
ATOM 697 C CA . GLU A 1 91 ? -6.008 18.213 8.003 1.00 97.75 91 GLU A CA 1
ATOM 698 C C . GLU A 1 91 ? -4.727 19.071 7.902 1.00 97.75 91 GLU A C 1
ATOM 700 O O . GLU A 1 91 ? -4.339 19.776 8.835 1.00 97.75 91 GLU A O 1
ATOM 705 N N . GLY A 1 92 ? -4.008 18.957 6.783 1.00 97.75 92 GLY A N 1
ATOM 706 C CA . GLY A 1 92 ? -2.757 19.664 6.500 1.00 97.75 92 GLY A CA 1
ATOM 707 C C . GLY A 1 92 ? -1.570 18.743 6.210 1.00 97.75 92 GLY A C 1
ATOM 708 O O . GLY A 1 92 ? -0.528 19.211 5.737 1.00 97.75 92 GLY A O 1
ATOM 709 N N . GLN A 1 93 ? -1.697 17.431 6.443 1.00 97.38 93 GLN A N 1
ATOM 710 C CA . GLN A 1 93 ? -0.675 16.455 6.058 1.00 97.38 93 GLN A CA 1
ATOM 711 C C . GLN A 1 93 ? -0.455 16.505 4.542 1.00 97.38 93 GLN A C 1
ATOM 713 O O . GLN A 1 93 ? -1.397 16.633 3.764 1.00 97.38 93 GLN A O 1
ATOM 718 N N . TYR A 1 94 ? 0.810 16.445 4.119 1.00 95.06 94 TYR A N 1
ATOM 719 C CA . TYR A 1 94 ? 1.215 16.593 2.712 1.00 95.06 94 TYR A CA 1
ATOM 720 C C . TYR A 1 94 ? 0.761 17.910 2.044 1.00 95.06 94 TYR A C 1
ATOM 722 O O . TYR A 1 94 ? 0.818 18.025 0.823 1.00 95.06 94 TYR A O 1
ATOM 730 N N . GLY A 1 95 ? 0.326 18.911 2.823 1.00 97.44 95 GLY A N 1
ATOM 731 C CA . GLY A 1 95 ? -0.282 20.140 2.303 1.00 97.44 95 GLY A CA 1
ATOM 732 C C . GLY A 1 95 ? -1.720 19.963 1.797 1.00 97.44 95 GLY A C 1
ATOM 733 O O . GLY A 1 95 ? -2.224 20.837 1.096 1.00 97.44 95 GLY A O 1
ATOM 734 N N . LEU A 1 96 ? -2.373 18.847 2.131 1.00 97.19 96 LEU A N 1
ATOM 735 C CA . LEU A 1 96 ? -3.726 18.490 1.703 1.00 97.19 96 LEU A CA 1
ATOM 736 C C . LEU A 1 96 ? -4.734 18.744 2.831 1.00 97.19 96 LEU A C 1
ATOM 738 O O . LEU A 1 96 ? -4.416 18.547 4.001 1.00 97.19 96 LEU A O 1
ATOM 742 N N . ASN A 1 97 ? -5.951 19.158 2.476 1.00 98.00 97 ASN A N 1
ATOM 743 C CA . ASN A 1 97 ? -7.057 19.392 3.408 1.00 98.00 97 ASN A CA 1
ATOM 744 C C . ASN A 1 97 ? -8.368 18.889 2.792 1.00 98.00 97 ASN A C 1
ATOM 746 O O . ASN A 1 97 ? -8.506 18.891 1.567 1.00 98.00 97 ASN A O 1
ATOM 750 N N . ASP A 1 98 ? -9.318 18.492 3.638 1.00 97.44 98 ASP A N 1
ATOM 751 C CA . ASP A 1 98 ? -10.705 18.174 3.267 1.00 97.44 98 ASP A CA 1
ATOM 752 C C . ASP A 1 98 ? -10.869 17.028 2.251 1.00 97.44 98 ASP A C 1
ATOM 754 O O . ASP A 1 98 ? -11.846 16.963 1.503 1.00 97.44 98 ASP A O 1
ATOM 758 N N . ILE A 1 99 ? -9.919 16.086 2.243 1.00 97.19 99 ILE A N 1
ATOM 759 C CA . ILE A 1 99 ? -9.944 14.882 1.403 1.00 97.19 99 ILE A CA 1
ATOM 760 C C . ILE A 1 99 ? -9.489 13.645 2.180 1.00 97.19 99 ILE A C 1
ATOM 762 O O . ILE A 1 99 ? -8.758 13.745 3.164 1.00 97.19 99 ILE A O 1
ATOM 766 N N . PHE A 1 100 ? -9.893 12.471 1.697 1.00 97.12 100 PHE A N 1
ATOM 767 C CA . PHE A 1 100 ? -9.381 11.180 2.149 1.00 97.12 100 PHE A CA 1
ATOM 768 C C . PHE A 1 100 ? -8.373 10.643 1.134 1.00 97.12 100 PHE A C 1
ATOM 770 O O . PHE A 1 100 ? -8.693 10.540 -0.051 1.00 97.12 100 PHE A O 1
ATOM 777 N N . ILE A 1 101 ? -7.170 10.289 1.584 1.00 96.88 101 ILE A N 1
ATOM 778 C CA . ILE A 1 101 ? -6.128 9.719 0.721 1.00 96.88 101 ILE A CA 1
ATOM 779 C C . ILE A 1 101 ? -5.366 8.608 1.445 1.00 96.88 101 ILE A C 1
ATOM 781 O O . ILE A 1 101 ? -5.292 8.595 2.677 1.00 96.88 101 ILE A O 1
ATOM 785 N N . GLY A 1 102 ? -4.814 7.662 0.678 1.00 95.44 102 GLY A N 1
ATOM 786 C CA . GLY A 1 102 ? -4.040 6.547 1.212 1.00 95.44 102 GLY A CA 1
ATOM 787 C C . GLY A 1 102 ? -2.815 7.037 1.979 1.00 95.44 102 GLY A C 1
ATOM 788 O O . GLY A 1 102 ? -1.924 7.664 1.406 1.00 95.44 102 GLY A O 1
ATOM 789 N N . THR A 1 103 ? -2.772 6.742 3.277 1.00 94.94 103 THR A N 1
ATOM 790 C CA . THR A 1 103 ? -1.681 7.134 4.166 1.00 94.94 103 THR A CA 1
ATOM 791 C C . THR A 1 103 ? -1.461 6.093 5.272 1.00 94.94 103 THR A C 1
ATOM 793 O O . THR A 1 103 ? -2.415 5.455 5.736 1.00 94.94 103 THR A O 1
ATOM 796 N N . PRO A 1 104 ? -0.218 5.884 5.733 1.00 96.38 104 PRO A N 1
ATOM 797 C CA . PRO A 1 104 ? 0.042 5.085 6.921 1.00 96.38 104 PRO A CA 1
ATOM 798 C C . PRO A 1 104 ? -0.625 5.714 8.145 1.00 96.38 104 PRO A C 1
ATOM 800 O O . PRO A 1 104 ? -0.312 6.844 8.516 1.00 96.38 104 PRO A O 1
ATOM 803 N N . SER A 1 105 ? -1.509 4.965 8.798 1.00 97.00 105 SER A N 1
ATOM 804 C CA . SER A 1 105 ? -2.210 5.416 10.004 1.00 97.00 105 SER A CA 1
ATOM 805 C C . SER A 1 105 ? -2.114 4.367 11.102 1.00 97.00 105 SER A C 1
ATOM 807 O O . SER A 1 105 ? -2.014 3.171 10.821 1.00 97.00 105 SER A O 1
ATOM 809 N N . VAL A 1 106 ? -2.145 4.810 12.358 1.00 98.44 106 VAL A N 1
ATOM 810 C CA . VAL A 1 106 ? -2.356 3.907 13.494 1.00 98.44 106 VAL A CA 1
ATOM 811 C C . VAL A 1 106 ? -3.829 3.519 13.500 1.00 98.44 106 VAL A C 1
ATOM 813 O O . VAL A 1 106 ? -4.677 4.400 13.518 1.00 98.44 106 VAL A O 1
ATOM 816 N N . VAL A 1 107 ? -4.105 2.218 13.476 1.00 98.56 107 VAL A N 1
ATOM 817 C CA . VAL A 1 107 ? -5.458 1.653 13.518 1.00 98.56 107 VAL A CA 1
ATOM 818 C C . VAL A 1 107 ? -5.615 0.850 14.803 1.00 98.56 107 VAL A C 1
ATOM 820 O O . VAL A 1 107 ? -4.818 -0.062 15.080 1.00 98.56 107 VAL A O 1
ATOM 823 N N . ASN A 1 108 ? -6.633 1.182 15.592 1.00 98.50 108 ASN A N 1
ATOM 824 C CA . ASN A 1 108 ? -6.890 0.557 16.889 1.00 98.50 108 ASN A CA 1
ATOM 825 C C . ASN A 1 108 ? -8.399 0.467 17.199 1.00 98.50 108 ASN A C 1
ATOM 827 O O . ASN A 1 108 ? -9.238 0.632 16.314 1.00 98.50 108 ASN A O 1
ATOM 831 N N . GLY A 1 109 ? -8.765 0.147 18.444 1.00 98.19 109 GLY A N 1
ATOM 832 C CA . GLY A 1 109 ? -10.160 -0.056 18.849 1.00 98.19 109 GLY A CA 1
ATOM 833 C C . GLY A 1 109 ? -11.031 1.205 18.813 1.00 98.19 109 GLY A C 1
ATOM 834 O O . GLY A 1 109 ? -12.252 1.097 18.920 1.00 98.19 109 GLY A O 1
ATOM 835 N N . THR A 1 110 ? -10.426 2.384 18.656 1.00 97.94 110 THR A N 1
ATOM 836 C CA . THR A 1 110 ? -11.114 3.682 18.573 1.00 97.94 110 THR A CA 1
ATOM 837 C C . THR A 1 110 ? -11.246 4.223 17.149 1.00 97.94 110 THR A C 1
ATOM 839 O O . THR A 1 110 ? -11.969 5.198 16.947 1.00 97.94 110 THR A O 1
ATOM 842 N N . GLY A 1 111 ? -10.598 3.583 16.173 1.00 90.75 111 GLY A N 1
ATOM 843 C CA . GLY A 1 111 ? -10.488 4.070 14.798 1.00 90.75 111 GLY A CA 1
ATOM 844 C C . GLY A 1 111 ? -9.124 3.775 14.207 1.00 90.75 111 GLY A C 1
ATOM 845 O O . GLY A 1 111 ? -8.140 3.730 14.981 1.00 90.75 111 GLY A O 1
#

pLDDT: mean 97.07, std 1.63, range [90.56, 98.75]

InterPro domains:
  IPR015955 Lactate dehydrogenase/glycoside hydrolase, family 4, C-terminal [G3DSA:3.90.110.10] (1-111)
  IPR015955 Lactate dehydrogenase/glycoside hydrolase, family 4, C-terminal [SSF56327] (1-111)
  IPR018177 L-lactate dehydrogenase, active site [PS00064] (5-11)
  IPR022383 Lactate/malate dehydrogenase, C-terminal [PF02866] (1-111)